Protein AF-A0AAD9TNG3-F1 (afdb_monomer)

Secondary structure (DSSP, 8-state):
--S--TT--PPP-SHHHHHHHHHHHHHSHHHHHTSTT--HHHHHHHHHHHHHHHHHHHHHHHHHHHHHHHHHHTT-S-HHHHHHHHHHHHHHHHHHHHHHHHHHTTSSPPSSTTS-----HHHHHHHHHHHHH-

Sequence (134 aa):
MTDWKFTGGLPPLSDDEWFQEFEKYKQSPDYKRVNKGMSIEDFKFIYWMEYAHHMWGRGLGIIFALPFSYFLRKGYITVRLGLRLSSLFALGAGQGFIGWLMVKSGLEDPPSEYTQTRVSPYRLVAHLTSAFVI

InterPro domains:
  IPR003780 COX15/CtaA family [PF02628] (1-134)
  IPR023754 Heme A synthase, type 2 [PTHR23289] (1-134)

Structure (mmCIF, N/CA/C/O backbone):
data_AF-A0AAD9TNG3-F1
#
_entry.id   AF-A0AAD9TNG3-F1
#
loop_
_atom_site.group_PDB
_atom_site.id
_atom_site.type_symbol
_atom_site.label_atom_id
_atom_site.label_alt_id
_atom_site.label_comp_id
_atom_site.label_asym_id
_atom_site.label_entity_id
_atom_site.label_seq_id
_atom_site.pdbx_PDB_ins_code
_atom_site.Cartn_x
_atom_site.Cartn_y
_atom_site.Cartn_z
_atom_site.occupancy
_atom_site.B_iso_or_equiv
_atom_site.auth_seq_id
_atom_site.auth_comp_id
_atom_site.auth_asym_id
_atom_site.auth_atom_id
_atom_site.pdbx_PDB_model_num
ATOM 1 N N . MET A 1 1 ? 3.539 -6.059 -11.221 1.00 56.69 1 MET A N 1
ATOM 2 C CA . MET A 1 1 ? 3.311 -4.624 -11.516 1.00 56.69 1 MET A CA 1
ATOM 3 C C . MET A 1 1 ? 2.212 -4.452 -12.557 1.00 56.69 1 MET A C 1
ATOM 5 O O . MET A 1 1 ? 1.386 -3.563 -12.417 1.00 56.69 1 MET A O 1
ATOM 9 N N . THR A 1 2 ? 2.185 -5.309 -13.584 1.00 55.78 2 THR A N 1
ATOM 10 C CA . THR A 1 2 ? 1.281 -5.151 -14.737 1.00 55.78 2 THR A CA 1
ATOM 11 C C . THR A 1 2 ? -0.101 -5.781 -14.536 1.00 55.78 2 THR A C 1
ATOM 13 O O . THR A 1 2 ? -1.087 -5.234 -15.018 1.00 55.78 2 THR A O 1
ATOM 16 N N . ASP A 1 3 ? -0.199 -6.841 -13.728 1.00 61.78 3 ASP A N 1
ATOM 17 C CA . ASP A 1 3 ? -1.469 -7.493 -13.392 1.00 61.78 3 ASP A CA 1
ATOM 18 C C . ASP A 1 3 ? -1.852 -7.244 -11.925 1.00 61.78 3 ASP A C 1
ATOM 20 O O . ASP A 1 3 ? -1.376 -7.913 -11.001 1.00 61.78 3 ASP A O 1
ATOM 24 N N . TRP A 1 4 ? -2.726 -6.263 -11.683 1.00 62.44 4 TRP A N 1
ATOM 25 C CA . TRP A 1 4 ? -3.252 -6.006 -10.342 1.00 62.44 4 TRP A CA 1
ATOM 26 C C . TRP A 1 4 ? -4.321 -7.040 -9.961 1.00 62.44 4 TRP A C 1
ATOM 28 O O . TRP A 1 4 ? -5.310 -7.226 -10.669 1.00 62.44 4 TRP A O 1
ATOM 38 N N . LYS A 1 5 ? -4.160 -7.669 -8.791 1.00 64.69 5 LYS A N 1
ATOM 39 C CA . LYS A 1 5 ? -5.183 -8.513 -8.156 1.00 64.69 5 LYS A CA 1
ATOM 40 C C . LYS A 1 5 ? -5.578 -7.930 -6.805 1.00 64.69 5 LYS A C 1
ATOM 42 O O . LYS A 1 5 ? -4.716 -7.614 -5.980 1.00 64.69 5 LYS A O 1
ATOM 47 N N . PHE A 1 6 ? -6.883 -7.860 -6.542 1.00 55.78 6 PHE A N 1
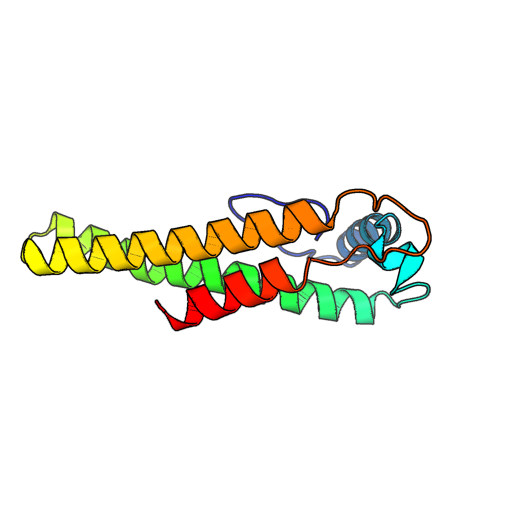ATOM 48 C CA . PHE A 1 6 ? -7.429 -7.350 -5.279 1.00 55.78 6 PHE A CA 1
ATOM 49 C C . PHE A 1 6 ? -6.865 -8.100 -4.059 1.00 55.78 6 PHE A C 1
ATOM 51 O O . PHE A 1 6 ? -6.347 -7.487 -3.125 1.00 55.78 6 PHE A O 1
ATOM 58 N N . THR A 1 7 ? -6.839 -9.433 -4.122 1.00 60.53 7 THR A N 1
ATOM 59 C CA . THR A 1 7 ? -6.308 -10.316 -3.068 1.00 60.53 7 THR A CA 1
ATOM 60 C C . THR A 1 7 ? -4.785 -10.289 -2.935 1.00 60.53 7 THR A C 1
ATOM 62 O O . THR A 1 7 ? -4.246 -10.882 -2.008 1.00 60.53 7 THR A O 1
ATOM 65 N N . GLY A 1 8 ? -4.078 -9.615 -3.845 1.00 65.31 8 GLY A N 1
ATOM 66 C CA . GLY A 1 8 ? -2.652 -9.842 -4.052 1.00 65.31 8 GLY A CA 1
ATOM 67 C C . GLY A 1 8 ? -2.391 -11.146 -4.814 1.00 65.31 8 GLY A C 1
ATOM 68 O O . GLY A 1 8 ? -3.299 -11.943 -5.070 1.00 65.31 8 GLY A O 1
ATOM 69 N N . GLY A 1 9 ? -1.140 -11.326 -5.217 1.00 79.38 9 GLY A N 1
ATOM 70 C CA . GLY A 1 9 ? -0.624 -12.541 -5.838 1.00 79.38 9 GLY A CA 1
ATOM 71 C C . GLY A 1 9 ? 0.775 -12.814 -5.306 1.00 79.38 9 GLY A C 1
ATOM 72 O O . GLY A 1 9 ? 1.399 -11.911 -4.754 1.00 79.38 9 GLY A O 1
ATOM 73 N N . LEU A 1 10 ? 1.248 -14.049 -5.444 1.00 83.50 10 LEU A N 1
ATOM 74 C CA . LEU A 1 10 ? 2.638 -14.369 -5.131 1.00 83.50 10 LEU A CA 1
ATOM 75 C C . LEU A 1 10 ? 3.566 -13.609 -6.096 1.00 83.50 10 LEU A C 1
ATOM 77 O O . LEU A 1 10 ? 3.203 -13.450 -7.268 1.00 83.50 10 LEU A O 1
ATOM 81 N N . PRO A 1 11 ? 4.726 -13.119 -5.624 1.00 87.62 11 PRO A N 1
ATOM 82 C CA . PRO A 1 11 ? 5.735 -12.570 -6.517 1.00 87.62 11 PRO A CA 1
ATOM 83 C C . PRO A 1 11 ? 6.301 -13.699 -7.397 1.00 87.62 11 PRO A C 1
ATOM 85 O O . PRO A 1 11 ? 6.186 -14.864 -7.009 1.00 87.62 11 PRO A O 1
ATOM 88 N N . PRO A 1 12 ? 6.925 -13.389 -8.548 1.00 89.50 12 PRO A N 1
ATOM 89 C CA . PRO A 1 12 ? 7.629 -14.387 -9.345 1.00 89.50 12 PRO A CA 1
ATOM 90 C C . PRO A 1 12 ? 8.648 -15.150 -8.486 1.00 89.50 12 PRO A C 1
ATOM 92 O O . PRO A 1 12 ? 9.453 -14.543 -7.771 1.00 89.50 12 PRO A O 1
ATOM 95 N N . LEU A 1 13 ? 8.593 -16.480 -8.531 1.00 89.44 13 LEU A N 1
ATOM 96 C CA . LEU A 1 13 ? 9.426 -17.377 -7.725 1.00 89.44 13 LEU A CA 1
ATOM 97 C C . LEU A 1 13 ? 10.524 -18.051 -8.554 1.00 89.44 13 LEU A C 1
ATOM 99 O O . LEU A 1 13 ? 11.510 -18.511 -7.984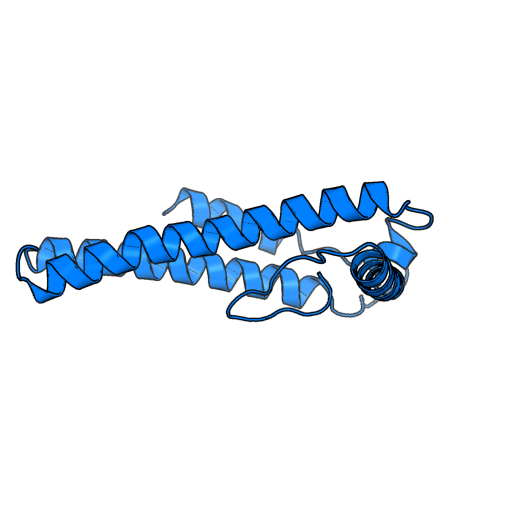 1.00 89.44 13 LEU A O 1
ATOM 103 N N . SER A 1 14 ? 10.368 -18.093 -9.879 1.00 93.81 14 SER A N 1
ATOM 104 C CA . SER A 1 14 ? 11.361 -18.630 -10.815 1.00 93.81 14 SER A CA 1
ATOM 105 C C . SER A 1 14 ? 11.923 -17.553 -11.741 1.00 93.81 14 SER A C 1
ATOM 107 O O . SER A 1 14 ? 11.302 -16.510 -11.957 1.00 93.81 14 SER A O 1
ATOM 109 N N . ASP A 1 15 ? 13.100 -17.810 -12.313 1.00 93.56 15 ASP A N 1
ATOM 110 C CA . ASP A 1 15 ? 13.716 -16.888 -13.271 1.00 93.56 15 ASP A CA 1
ATOM 111 C C . ASP A 1 15 ? 12.850 -16.704 -14.523 1.00 93.56 15 ASP A C 1
ATOM 113 O O . ASP A 1 15 ? 12.685 -15.575 -14.981 1.00 93.56 15 ASP A O 1
ATOM 117 N N . ASP A 1 16 ? 12.207 -17.766 -15.014 1.00 93.56 16 ASP A N 1
ATOM 118 C CA . ASP A 1 16 ? 11.291 -17.691 -16.159 1.00 93.56 16 ASP A CA 1
ATOM 119 C C . ASP A 1 16 ? 10.089 -16.774 -15.881 1.00 93.56 16 ASP A C 1
ATOM 121 O O . ASP A 1 16 ? 9.717 -15.956 -16.726 1.00 93.56 16 ASP A O 1
ATOM 125 N N . GLU A 1 17 ? 9.498 -16.850 -14.684 1.00 91.44 17 GLU A N 1
ATOM 126 C CA . GLU A 1 17 ? 8.412 -15.948 -14.278 1.00 91.44 17 GLU A CA 1
ATOM 127 C C . GLU A 1 17 ? 8.894 -14.493 -14.160 1.00 91.44 17 GLU A C 1
ATOM 129 O O . GLU A 1 17 ? 8.171 -13.568 -14.542 1.00 91.44 17 GLU A O 1
ATOM 134 N N . TRP A 1 18 ? 10.122 -14.273 -13.672 1.00 93.38 18 TRP A N 1
ATOM 135 C CA . TRP A 1 18 ? 10.731 -12.941 -13.633 1.00 93.38 18 TRP A CA 1
ATOM 136 C C . TRP A 1 18 ? 10.948 -12.373 -15.033 1.00 93.38 18 TRP A C 1
ATOM 138 O O . TRP A 1 18 ? 10.646 -11.199 -15.256 1.00 93.38 18 TRP A O 1
ATOM 148 N N . PHE A 1 19 ? 11.423 -13.186 -15.979 1.00 93.56 19 PHE A N 1
ATOM 149 C CA . PHE A 1 19 ? 11.558 -12.775 -17.375 1.00 93.56 19 PHE A CA 1
ATOM 150 C C . PHE A 1 19 ? 10.203 -12.417 -17.983 1.00 93.56 19 PHE A C 1
ATOM 152 O O . PHE A 1 19 ? 10.087 -11.370 -18.614 1.00 93.56 19 PHE A O 1
ATOM 159 N N . GLN A 1 20 ? 9.161 -13.217 -17.748 1.00 91.50 20 GLN A N 1
ATOM 160 C CA . GLN A 1 20 ? 7.816 -12.919 -18.247 1.00 91.50 20 GLN A CA 1
ATOM 161 C C . GLN A 1 20 ? 7.262 -11.602 -17.692 1.00 91.50 20 GLN A C 1
ATOM 163 O O . GLN A 1 20 ? 6.755 -10.778 -18.455 1.00 91.50 20 GLN A O 1
ATOM 168 N N . GLU A 1 21 ? 7.365 -11.369 -16.381 1.00 90.94 21 GLU A N 1
ATOM 169 C CA . GLU A 1 21 ? 6.886 -10.121 -15.775 1.00 90.94 21 GLU A CA 1
ATOM 170 C C . GLU A 1 21 ? 7.723 -8.915 -16.239 1.00 90.94 21 GLU A C 1
ATOM 172 O O . GLU A 1 21 ? 7.174 -7.834 -16.462 1.00 90.94 21 GLU A O 1
ATOM 177 N N . PHE A 1 22 ? 9.029 -9.099 -16.459 1.00 92.75 22 PHE A N 1
ATOM 178 C CA . PHE A 1 22 ? 9.889 -8.057 -17.014 1.00 92.75 22 PHE A CA 1
ATOM 179 C C . PHE A 1 22 ? 9.547 -7.738 -18.476 1.00 92.75 22 PHE A C 1
ATOM 181 O O . PHE A 1 22 ? 9.480 -6.567 -18.842 1.00 92.75 22 PHE A O 1
ATOM 188 N N . GLU A 1 23 ? 9.245 -8.738 -19.309 1.00 92.19 23 GLU A N 1
ATOM 189 C CA . GLU A 1 23 ? 8.774 -8.515 -20.682 1.00 92.19 23 GLU A CA 1
ATOM 190 C C . GLU A 1 23 ? 7.443 -7.756 -20.716 1.00 92.19 23 GLU A C 1
ATOM 192 O O . GLU A 1 23 ? 7.278 -6.833 -21.517 1.00 92.19 23 GLU A O 1
ATOM 197 N N . LYS A 1 24 ? 6.515 -8.054 -19.797 1.00 89.56 24 LYS A N 1
ATOM 198 C CA . LYS A 1 24 ? 5.305 -7.233 -19.630 1.00 89.56 24 LYS A CA 1
ATOM 199 C C . LYS A 1 24 ? 5.659 -5.803 -19.227 1.00 89.56 24 LYS A C 1
ATOM 201 O O . LYS A 1 24 ? 5.121 -4.850 -19.790 1.00 89.56 24 LYS A O 1
ATOM 206 N N . TYR A 1 25 ? 6.591 -5.628 -18.290 1.00 88.62 25 TYR A N 1
ATOM 207 C CA . TYR A 1 25 ? 7.042 -4.304 -17.867 1.00 88.62 25 TYR A CA 1
ATOM 208 C C . TYR A 1 25 ? 7.663 -3.500 -19.018 1.00 88.62 25 TYR A C 1
ATOM 210 O O . TYR A 1 25 ? 7.371 -2.311 -19.149 1.00 88.62 25 TYR A O 1
ATOM 218 N N . LYS A 1 26 ? 8.423 -4.134 -19.920 1.00 90.00 26 LYS A N 1
ATOM 219 C CA . LYS A 1 26 ? 8.985 -3.482 -21.117 1.00 90.00 26 LYS A CA 1
ATOM 220 C C . LYS A 1 26 ? 7.930 -2.888 -22.048 1.00 90.00 26 LYS A C 1
ATOM 222 O O . LYS A 1 26 ? 8.204 -1.932 -22.776 1.00 90.00 26 LYS A O 1
ATOM 227 N N . GLN A 1 27 ? 6.717 -3.436 -22.032 1.00 88.12 27 GLN A N 1
ATOM 228 C CA . GLN A 1 27 ? 5.600 -2.922 -22.822 1.00 88.12 27 GLN A CA 1
ATOM 229 C C . GLN A 1 27 ? 4.967 -1.671 -22.200 1.00 88.12 27 GLN A C 1
ATOM 231 O O . GLN A 1 27 ? 4.304 -0.918 -22.923 1.00 88.12 27 GLN A O 1
ATOM 236 N N . SER A 1 28 ? 5.205 -1.414 -20.909 1.00 83.38 28 SER A N 1
ATOM 237 C CA . SER A 1 28 ? 4.668 -0.251 -20.207 1.00 83.38 28 SER A CA 1
ATOM 238 C C . SER A 1 28 ? 5.234 1.073 -20.748 1.00 83.38 28 SER A C 1
ATOM 240 O O . SER A 1 28 ? 6.383 1.133 -21.211 1.00 83.38 28 SER A O 1
ATOM 242 N N . PRO A 1 29 ? 4.456 2.165 -20.674 1.00 80.88 29 PRO A N 1
ATOM 243 C CA . PRO A 1 29 ? 4.952 3.504 -20.978 1.00 80.88 29 PRO A CA 1
ATOM 244 C C . PRO A 1 29 ? 6.167 3.912 -20.129 1.00 80.88 29 PRO A C 1
ATOM 246 O O . PRO A 1 29 ? 7.076 4.568 -20.641 1.00 80.88 29 PRO A O 1
ATOM 249 N N . ASP A 1 30 ? 6.216 3.483 -18.865 1.00 80.50 30 ASP A N 1
ATOM 250 C CA . ASP A 1 30 ? 7.295 3.799 -17.920 1.00 80.50 30 ASP A CA 1
ATOM 251 C C . ASP A 1 30 ? 8.640 3.247 -18.388 1.00 80.50 30 ASP A C 1
ATOM 253 O O . ASP A 1 30 ? 9.633 3.979 -18.429 1.00 80.50 30 ASP A O 1
ATOM 257 N N . TYR A 1 31 ? 8.674 1.986 -18.831 1.00 87.19 31 TYR A N 1
ATOM 258 C CA . TYR A 1 31 ? 9.887 1.412 -19.409 1.00 87.19 31 TYR A CA 1
ATOM 259 C C . TYR A 1 31 ? 10.293 2.132 -20.694 1.00 87.19 31 TYR A C 1
ATOM 261 O O . TYR A 1 31 ? 11.453 2.489 -20.877 1.00 87.19 31 TYR A O 1
ATOM 269 N N . LYS A 1 32 ? 9.335 2.388 -21.591 1.00 86.00 32 LYS A N 1
ATOM 270 C CA . LYS A 1 32 ? 9.616 2.994 -22.900 1.00 86.00 32 LYS A CA 1
ATOM 271 C C . LYS A 1 32 ? 10.179 4.414 -22.797 1.00 86.00 32 LYS A C 1
ATOM 273 O O . LYS A 1 32 ? 10.954 4.808 -23.669 1.00 86.00 32 LYS A O 1
ATOM 278 N N . ARG A 1 33 ? 9.783 5.176 -21.772 1.00 81.69 33 ARG A N 1
ATOM 279 C CA . ARG A 1 33 ? 10.066 6.618 -21.665 1.00 81.69 33 ARG A CA 1
ATOM 280 C C . ARG A 1 33 ? 11.058 6.988 -20.570 1.00 81.69 33 ARG A C 1
ATOM 282 O O . ARG A 1 33 ? 11.832 7.917 -20.772 1.00 81.69 33 ARG A O 1
ATOM 289 N N . VAL A 1 34 ? 11.019 6.307 -19.426 1.00 82.50 34 VAL A N 1
ATOM 290 C CA . VAL A 1 34 ? 11.815 6.669 -18.241 1.00 82.50 34 VAL A CA 1
ATOM 291 C C . VAL A 1 34 ? 12.913 5.640 -17.990 1.00 82.50 34 VAL A C 1
ATOM 293 O O . VAL A 1 34 ? 14.067 6.009 -17.811 1.00 82.50 34 VAL A O 1
ATOM 296 N 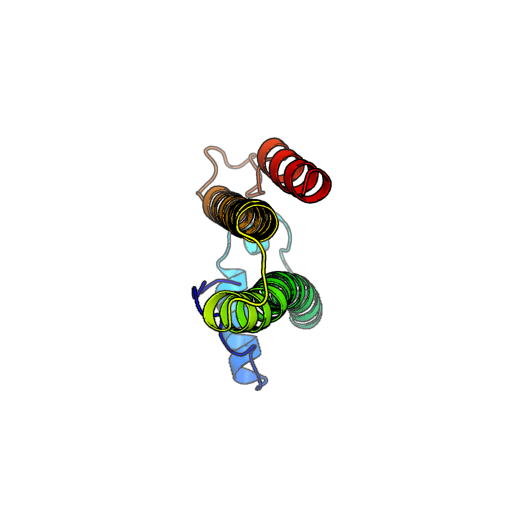N . ASN A 1 35 ? 12.571 4.354 -18.053 1.00 88.25 35 ASN A N 1
ATOM 297 C CA . ASN A 1 35 ? 13.450 3.256 -17.642 1.00 88.25 35 ASN A CA 1
ATOM 298 C C . ASN A 1 35 ? 14.012 2.461 -18.833 1.00 88.25 35 ASN A C 1
ATOM 300 O O . ASN A 1 35 ? 14.262 1.258 -18.742 1.00 88.25 35 ASN A O 1
ATOM 304 N N . LYS A 1 36 ? 14.202 3.120 -19.980 1.00 89.81 36 LYS A N 1
ATOM 305 C CA . LYS A 1 36 ? 14.645 2.454 -21.208 1.00 89.81 36 LYS A CA 1
ATOM 306 C C . LYS A 1 36 ? 16.061 1.908 -21.029 1.00 89.81 36 LYS A C 1
ATOM 308 O O . LYS A 1 36 ? 16.973 2.651 -20.687 1.00 89.81 36 LYS A O 1
ATOM 313 N N . GLY A 1 37 ? 16.246 0.618 -21.309 1.00 93.00 37 GLY A N 1
ATOM 314 C CA . GLY A 1 37 ? 17.536 -0.057 -21.128 1.00 93.00 37 GLY A CA 1
ATOM 315 C C . GLY A 1 37 ? 17.816 -0.514 -19.692 1.00 93.00 37 GLY A C 1
ATOM 316 O O . GLY A 1 37 ? 18.913 -0.993 -19.430 1.00 93.00 37 GLY A O 1
ATOM 317 N N . MET A 1 38 ? 16.839 -0.402 -18.784 1.00 93.50 38 MET A N 1
ATOM 318 C CA . MET A 1 38 ? 16.911 -0.955 -17.428 1.00 93.50 38 MET A CA 1
ATOM 319 C C . MET A 1 38 ? 17.196 -2.465 -17.456 1.00 93.50 38 MET A C 1
ATOM 321 O O . MET A 1 38 ? 16.671 -3.171 -18.324 1.00 93.50 38 MET A O 1
ATOM 325 N N . SER A 1 39 ? 18.014 -2.939 -16.511 1.00 95.94 39 SER A N 1
ATOM 326 C CA . SER A 1 39 ? 18.318 -4.361 -16.314 1.00 95.94 39 SER A CA 1
ATOM 327 C C . SER A 1 39 ? 17.181 -5.099 -15.592 1.00 95.94 39 SER A C 1
ATOM 329 O O . SER A 1 39 ? 16.287 -4.481 -15.009 1.00 95.94 39 SER A O 1
ATOM 331 N N . ILE A 1 40 ? 17.197 -6.435 -15.610 1.00 94.69 40 ILE A N 1
ATOM 332 C CA . ILE A 1 40 ? 16.200 -7.218 -14.864 1.00 94.69 40 ILE A CA 1
ATOM 333 C C . ILE A 1 40 ? 16.415 -7.100 -13.346 1.00 94.69 40 ILE A C 1
ATOM 335 O O . ILE A 1 40 ? 15.455 -7.150 -12.579 1.00 94.69 40 ILE A O 1
ATOM 339 N N . GLU A 1 41 ? 17.652 -6.887 -12.899 1.00 95.12 41 GLU A N 1
ATOM 340 C CA . GLU A 1 41 ? 18.014 -6.671 -11.497 1.00 95.12 41 GLU A CA 1
ATOM 341 C C . GLU A 1 41 ? 17.430 -5.359 -10.958 1.00 95.12 41 GLU A C 1
ATOM 343 O O . GLU A 1 41 ? 16.809 -5.349 -9.892 1.00 95.12 41 GLU A O 1
ATOM 348 N N . ASP A 1 42 ? 17.551 -4.271 -11.722 1.00 93.94 42 ASP A N 1
ATOM 349 C CA . ASP A 1 42 ? 16.955 -2.974 -11.377 1.00 93.94 42 ASP A CA 1
ATOM 350 C C . ASP A 1 42 ? 15.423 -3.066 -11.330 1.00 93.94 42 ASP A C 1
ATOM 352 O O . ASP A 1 42 ? 14.774 -2.535 -10.423 1.00 93.94 42 ASP A O 1
ATOM 356 N N . PHE A 1 43 ? 14.836 -3.801 -12.280 1.00 92.44 43 PHE A N 1
ATOM 357 C CA . PHE A 1 43 ? 13.403 -4.073 -12.288 1.00 92.44 43 PHE A CA 1
ATOM 358 C C . PHE A 1 43 ? 12.962 -4.844 -11.037 1.00 92.44 43 PHE A C 1
ATOM 360 O O . PHE A 1 43 ? 11.978 -4.457 -10.401 1.00 92.44 43 PHE A O 1
ATOM 367 N N . LYS A 1 44 ? 13.699 -5.894 -10.640 1.00 93.19 44 LYS A N 1
ATOM 368 C CA . LYS A 1 44 ? 13.423 -6.666 -9.417 1.00 93.19 44 LYS A CA 1
ATOM 369 C C . LYS A 1 44 ? 13.397 -5.756 -8.187 1.00 93.19 44 LYS A C 1
ATOM 371 O O . LYS A 1 44 ? 12.494 -5.896 -7.365 1.00 93.19 44 LYS A O 1
ATOM 376 N N . PHE A 1 45 ? 14.328 -4.806 -8.067 1.00 92.81 45 PHE A N 1
ATOM 377 C CA . PHE A 1 45 ? 14.341 -3.857 -6.949 1.00 92.81 45 PHE A CA 1
ATOM 378 C C . PHE A 1 45 ? 13.060 -3.010 -6.889 1.00 92.81 45 PHE A C 1
ATOM 380 O O . PHE A 1 45 ? 12.394 -2.973 -5.851 1.00 92.81 45 PHE A O 1
ATOM 387 N N . ILE A 1 46 ? 12.678 -2.373 -8.002 1.00 89.94 46 ILE A N 1
ATOM 388 C CA . ILE A 1 46 ? 11.472 -1.530 -8.055 1.00 89.94 46 ILE A CA 1
ATOM 389 C C . ILE A 1 46 ? 10.218 -2.369 -7.782 1.00 89.94 46 ILE A C 1
ATOM 391 O O . ILE A 1 46 ? 9.365 -1.966 -6.986 1.00 89.94 46 ILE A O 1
ATOM 395 N N . TYR A 1 47 ? 10.136 -3.556 -8.388 1.00 91.38 47 TYR A N 1
ATOM 396 C CA . TYR A 1 47 ? 9.044 -4.496 -8.160 1.00 91.38 47 TYR A CA 1
ATOM 397 C C . TYR A 1 47 ? 8.900 -4.825 -6.671 1.00 91.38 47 TYR A C 1
ATOM 399 O O . TYR A 1 47 ? 7.795 -4.762 -6.133 1.00 91.38 47 TYR A O 1
ATOM 407 N N . TRP A 1 48 ? 10.001 -5.165 -5.992 1.00 91.94 48 TRP A N 1
ATOM 408 C CA . TRP A 1 48 ? 9.974 -5.534 -4.577 1.00 91.94 48 TRP A CA 1
ATOM 409 C C . TRP A 1 48 ? 9.536 -4.386 -3.678 1.00 91.94 48 TRP A C 1
ATOM 411 O O . TRP A 1 48 ? 8.769 -4.623 -2.746 1.00 91.94 48 TRP A O 1
ATOM 421 N N . MET A 1 49 ? 9.966 -3.157 -3.964 1.00 91.38 49 MET A N 1
ATOM 422 C CA . MET A 1 49 ? 9.533 -1.982 -3.206 1.00 91.38 49 MET A CA 1
ATOM 423 C C . MET A 1 49 ? 8.022 -1.765 -3.313 1.00 91.38 49 MET A C 1
ATOM 425 O O . MET A 1 49 ? 7.350 -1.589 -2.294 1.00 91.38 49 MET A O 1
ATOM 429 N N . GLU A 1 50 ? 7.468 -1.837 -4.526 1.00 88.62 50 GLU A N 1
ATOM 430 C CA . GLU A 1 50 ? 6.022 -1.717 -4.730 1.00 88.62 50 GLU A CA 1
ATOM 431 C C . GLU A 1 50 ? 5.268 -2.883 -4.078 1.00 88.62 50 GLU A C 1
ATOM 433 O O . GLU A 1 50 ? 4.295 -2.677 -3.347 1.00 88.62 50 GLU A O 1
ATOM 438 N N . TYR A 1 51 ? 5.734 -4.113 -4.303 1.00 89.81 51 TYR A N 1
ATOM 439 C CA . TYR A 1 51 ? 5.126 -5.315 -3.747 1.00 89.81 51 TYR A CA 1
ATOM 440 C C . TYR A 1 51 ? 5.096 -5.272 -2.215 1.00 89.81 51 TYR A C 1
ATOM 442 O O . TYR A 1 51 ? 4.041 -5.485 -1.615 1.00 89.81 51 TYR A O 1
ATOM 450 N N . ALA A 1 52 ? 6.219 -4.945 -1.572 1.00 91.50 52 ALA A N 1
ATOM 451 C CA . ALA A 1 52 ? 6.318 -4.850 -0.121 1.00 91.50 52 ALA A CA 1
ATOM 452 C C . ALA A 1 52 ? 5.398 -3.758 0.437 1.00 91.50 52 ALA A C 1
ATOM 454 O O . ALA A 1 52 ? 4.663 -4.015 1.389 1.00 91.50 52 ALA A O 1
ATOM 455 N N . HIS A 1 53 ? 5.364 -2.576 -0.187 1.00 90.56 53 HIS A N 1
ATOM 456 C CA . HIS A 1 53 ? 4.460 -1.492 0.205 1.00 90.56 53 HIS A CA 1
ATOM 457 C C . HIS A 1 53 ? 2.984 -1.930 0.147 1.00 90.56 53 HIS A C 1
ATOM 459 O O . HIS A 1 53 ? 2.223 -1.761 1.104 1.00 90.56 53 HIS A O 1
ATOM 465 N N . HIS A 1 54 ? 2.596 -2.585 -0.947 1.00 88.69 54 HIS A N 1
ATOM 466 C CA . HIS A 1 54 ? 1.270 -3.162 -1.143 1.00 88.69 54 HIS A CA 1
ATOM 467 C C . HIS A 1 54 ? 0.928 -4.264 -0.128 1.00 88.69 54 HIS A C 1
ATOM 469 O O . HIS A 1 54 ? -0.222 -4.358 0.319 1.00 88.69 54 HIS A O 1
ATOM 475 N N . MET A 1 55 ? 1.886 -5.126 0.219 1.00 90.62 55 MET A N 1
ATOM 476 C CA . MET A 1 55 ? 1.685 -6.171 1.225 1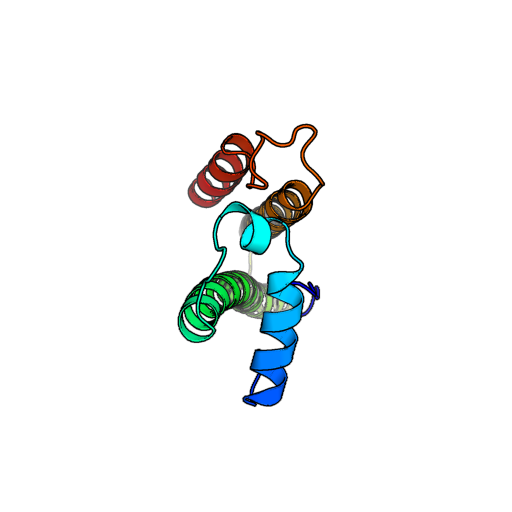.00 90.62 55 MET A CA 1
ATOM 477 C C . MET A 1 55 ? 1.599 -5.590 2.636 1.00 90.62 55 MET A C 1
ATOM 479 O O . MET A 1 55 ? 0.784 -6.062 3.424 1.00 90.62 55 MET A O 1
ATOM 483 N N . TRP A 1 56 ? 2.348 -4.530 2.943 1.00 92.44 56 TRP A N 1
ATOM 484 C CA . TRP A 1 56 ? 2.258 -3.811 4.216 1.00 92.44 56 TRP A CA 1
ATOM 485 C C . TRP A 1 56 ? 0.883 -3.206 4.453 1.00 92.44 56 TRP A C 1
ATOM 487 O O . TRP A 1 56 ? 0.307 -3.436 5.516 1.00 92.44 56 TRP A O 1
ATOM 497 N N . GLY A 1 57 ? 0.296 -2.536 3.458 1.00 91.62 57 GLY A N 1
ATOM 498 C CA . GLY A 1 57 ? -1.073 -2.025 3.582 1.00 91.62 57 GLY A CA 1
ATOM 499 C C . GLY A 1 57 ? -2.092 -3.130 3.898 1.00 91.62 57 GLY A C 1
ATOM 500 O O . GLY A 1 57 ? -2.916 -2.989 4.803 1.00 91.62 57 GLY A O 1
ATOM 501 N N . ARG A 1 58 ? -1.996 -4.278 3.210 1.00 89.94 58 ARG A N 1
ATOM 502 C CA . ARG A 1 58 ? -2.871 -5.440 3.461 1.00 89.94 58 ARG A CA 1
ATOM 503 C C . ARG A 1 58 ? -2.636 -6.054 4.840 1.00 89.94 58 ARG A C 1
ATOM 505 O O . ARG A 1 58 ? -3.598 -6.336 5.550 1.00 89.94 58 ARG A O 1
ATOM 512 N N . GLY A 1 59 ? -1.373 -6.241 5.219 1.00 93.56 59 GLY A N 1
ATOM 513 C CA . GLY A 1 59 ? -0.976 -6.798 6.509 1.00 93.56 59 GLY A CA 1
ATOM 514 C C . GLY A 1 59 ? -1.514 -5.972 7.673 1.00 93.56 59 GLY A C 1
ATOM 515 O O . GLY A 1 59 ? -2.141 -6.530 8.570 1.00 93.56 59 GLY A O 1
ATOM 516 N N . LEU A 1 60 ? -1.372 -4.644 7.612 1.00 94.00 60 LEU A N 1
ATOM 517 C CA . LEU A 1 60 ? -1.942 -3.728 8.604 1.00 94.00 60 LEU A CA 1
ATOM 518 C C . LEU A 1 60 ? -3.469 -3.845 8.675 1.00 94.00 60 LEU A C 1
ATOM 520 O O . LEU A 1 60 ? -4.025 -3.946 9.768 1.00 94.00 60 LEU A O 1
ATOM 524 N N . GLY A 1 61 ? -4.142 -3.912 7.522 1.00 93.44 61 GLY A N 1
ATOM 525 C CA . GLY A 1 61 ? -5.588 -4.120 7.460 1.00 93.44 61 GLY A CA 1
ATOM 526 C C . GLY A 1 61 ? -6.033 -5.418 8.141 1.00 93.44 61 GLY A C 1
ATOM 527 O O . GLY A 1 61 ? -6.977 -5.399 8.925 1.00 93.44 61 GLY A O 1
ATOM 528 N N . ILE A 1 62 ? -5.336 -6.532 7.902 1.00 94.69 62 ILE A N 1
ATOM 529 C CA . ILE A 1 62 ? -5.642 -7.842 8.505 1.00 94.69 62 ILE A CA 1
ATOM 530 C C . ILE A 1 62 ? -5.366 -7.839 10.014 1.00 94.69 62 ILE A C 1
ATOM 532 O O . ILE A 1 62 ? -6.222 -8.262 10.796 1.00 94.69 62 ILE A O 1
ATOM 536 N N . ILE A 1 63 ? -4.193 -7.343 10.423 1.00 95.94 63 ILE A N 1
ATOM 537 C CA . ILE A 1 63 ? -3.772 -7.264 11.831 1.00 95.94 63 ILE A CA 1
ATOM 538 C C . ILE A 1 63 ? -4.719 -6.369 12.635 1.00 95.94 63 ILE A C 1
ATOM 540 O O . ILE A 1 63 ? -4.950 -6.639 13.809 1.00 95.94 63 ILE A O 1
ATOM 544 N N . PHE A 1 64 ? -5.312 -5.347 12.016 1.00 95.44 64 PHE A N 1
ATOM 545 C CA . PHE A 1 64 ? -6.351 -4.540 12.647 1.00 95.44 64 PHE A CA 1
ATOM 546 C C . PHE A 1 64 ? -7.714 -5.249 12.650 1.00 95.44 64 PHE A C 1
ATOM 548 O O . PHE A 1 64 ? -8.364 -5.362 13.692 1.00 95.44 64 PHE A O 1
ATOM 555 N N . ALA A 1 65 ? -8.168 -5.731 11.488 1.00 95.69 65 ALA A N 1
ATOM 556 C CA . ALA A 1 65 ? -9.531 -6.220 11.298 1.00 95.69 65 ALA A CA 1
ATOM 557 C C . ALA A 1 65 ? -9.829 -7.499 12.090 1.00 95.69 65 ALA A C 1
ATOM 559 O O . ALA A 1 65 ? -10.935 -7.631 12.622 1.00 95.69 65 ALA A O 1
ATOM 560 N N . LEU A 1 66 ? -8.875 -8.434 12.190 1.00 96.62 66 LEU A N 1
ATOM 561 C CA . LEU A 1 66 ? -9.096 -9.716 12.867 1.00 96.62 66 LEU A CA 1
ATOM 562 C C . LEU A 1 66 ? -9.325 -9.549 14.382 1.00 96.62 66 LEU A C 1
ATOM 564 O O . LEU A 1 66 ? -10.380 -9.985 14.859 1.00 96.62 66 LEU A O 1
ATOM 568 N N . PRO A 1 67 ? -8.435 -8.891 15.156 1.00 95.56 67 PRO A N 1
ATOM 569 C CA . PRO A 1 67 ? -8.679 -8.649 16.576 1.00 95.56 67 PRO A CA 1
ATOM 570 C C . PRO A 1 67 ? -9.892 -7.750 16.805 1.00 95.56 67 PRO A C 1
ATOM 572 O O . PRO A 1 67 ? -10.696 -8.035 17.692 1.00 95.56 67 PRO A O 1
ATOM 575 N N . PHE A 1 68 ? -10.071 -6.703 15.988 1.00 95.81 68 PHE A N 1
ATOM 576 C CA . PHE A 1 68 ? -11.225 -5.812 16.103 1.00 95.81 68 PHE A CA 1
ATOM 577 C C . PHE A 1 68 ? -12.545 -6.580 15.972 1.00 95.81 68 PHE A C 1
ATOM 579 O O . PHE A 1 68 ? -13.399 -6.491 16.855 1.00 95.81 68 PHE A O 1
ATOM 586 N N . SER A 1 69 ? -12.681 -7.409 14.933 1.00 95.50 69 SER A N 1
ATOM 587 C CA . SER A 1 69 ? -13.870 -8.243 14.715 1.00 95.50 69 SER A CA 1
ATOM 588 C C . SER A 1 69 ? -14.085 -9.242 15.854 1.00 95.50 69 SER A C 1
ATOM 590 O O . SER A 1 69 ? -15.218 -9.456 16.293 1.00 95.50 69 SER A O 1
ATOM 592 N N . TYR A 1 70 ? -13.004 -9.837 16.371 1.00 96.94 70 TYR A N 1
ATOM 593 C CA . TYR A 1 70 ? -13.065 -10.756 17.505 1.00 96.94 70 TYR A CA 1
ATOM 594 C C . TYR A 1 70 ? -13.596 -10.072 18.773 1.00 96.94 70 TYR A C 1
ATOM 596 O O . TYR A 1 70 ? -14.561 -10.552 19.375 1.00 96.94 70 TYR A O 1
ATOM 604 N N . PHE A 1 71 ? -13.009 -8.939 19.161 1.00 96.06 71 PHE A N 1
ATOM 605 C CA . PHE A 1 71 ? -13.382 -8.205 20.370 1.00 96.06 71 PHE A CA 1
ATOM 606 C C . PHE A 1 71 ? -14.764 -7.558 20.269 1.00 96.06 71 PHE A C 1
ATOM 608 O O . PHE A 1 71 ? -15.499 -7.539 21.259 1.00 96.06 71 PHE A O 1
ATOM 615 N N . LEU A 1 72 ? -15.148 -7.095 19.076 1.00 93.81 72 LEU A N 1
ATOM 616 C CA . LEU A 1 72 ? -16.488 -6.581 18.809 1.00 93.81 72 LEU A CA 1
ATOM 617 C C . LEU A 1 72 ? -17.537 -7.684 18.993 1.00 93.81 72 LEU A C 1
ATOM 619 O O . LEU A 1 72 ? -18.503 -7.492 19.727 1.00 93.81 72 LEU A O 1
ATOM 623 N N . ARG A 1 73 ? -17.311 -8.873 18.414 1.00 94.12 73 ARG A N 1
ATOM 624 C CA . ARG A 1 73 ? -18.215 -10.027 18.565 1.00 94.12 73 ARG A CA 1
ATOM 625 C C . ARG A 1 73 ? -18.298 -10.528 20.007 1.00 94.12 73 ARG A C 1
ATOM 627 O O . ARG A 1 73 ? -19.343 -11.014 20.424 1.00 94.12 73 ARG A O 1
ATOM 634 N N . LYS A 1 74 ? -17.206 -10.433 20.770 1.00 95.75 74 LYS A N 1
ATOM 635 C CA . LYS A 1 74 ? -17.175 -10.797 22.195 1.00 95.75 74 LYS A CA 1
ATOM 636 C C . LYS A 1 74 ? -17.812 -9.752 23.114 1.00 95.75 74 LYS A C 1
ATOM 638 O O . LYS A 1 74 ? -17.976 -10.035 24.296 1.00 95.75 74 LYS A O 1
ATOM 643 N N . GLY A 1 75 ? -18.166 -8.572 22.601 1.00 93.06 75 GLY A N 1
ATOM 644 C CA . GLY A 1 75 ? -18.713 -7.483 23.412 1.00 93.06 75 GLY A CA 1
ATOM 645 C C . GLY A 1 75 ? -17.692 -6.868 24.374 1.00 93.06 75 GLY A C 1
ATOM 646 O O . GLY A 1 75 ? -18.077 -6.224 25.342 1.00 93.06 75 GLY A O 1
ATOM 647 N N . TYR A 1 76 ? -16.390 -7.053 24.127 1.00 95.12 76 TYR A N 1
ATOM 648 C CA . TYR A 1 76 ? -15.321 -6.494 24.972 1.00 95.12 76 TYR A CA 1
ATOM 649 C C . TYR A 1 76 ? -15.058 -5.009 24.687 1.00 95.12 76 TYR A C 1
ATOM 651 O O . TYR A 1 76 ? -14.261 -4.370 25.370 1.00 95.12 76 TYR A O 1
ATOM 659 N N . ILE A 1 77 ? -15.723 -4.451 23.673 1.00 94.62 77 ILE A N 1
ATOM 660 C CA . ILE A 1 77 ? -15.564 -3.070 23.225 1.00 94.62 77 ILE A CA 1
ATOM 661 C C . ILE A 1 77 ? -16.846 -2.295 23.543 1.00 94.62 77 ILE A C 1
ATOM 663 O O . ILE A 1 77 ? -17.943 -2.709 23.176 1.00 94.62 77 ILE A O 1
ATOM 667 N N . THR A 1 78 ? -16.709 -1.133 24.185 1.00 95.56 78 THR A N 1
ATOM 668 C CA . THR A 1 78 ? -17.836 -0.206 24.377 1.00 95.56 78 THR A CA 1
ATOM 669 C C . THR A 1 78 ? -18.303 0.363 23.036 1.00 95.56 78 THR A C 1
ATOM 671 O O . THR A 1 78 ? -17.493 0.576 22.138 1.00 95.56 78 THR A O 1
ATOM 674 N N . VAL A 1 79 ? -19.588 0.707 22.898 1.00 93.38 79 VAL A N 1
ATOM 675 C CA . VAL A 1 79 ? -20.133 1.268 21.640 1.00 93.38 79 VAL A CA 1
ATOM 676 C C . VAL A 1 79 ? -19.319 2.471 21.146 1.00 93.38 79 VAL A C 1
ATOM 678 O O . VAL A 1 79 ? -18.983 2.556 19.967 1.00 93.38 79 VAL A O 1
ATOM 681 N N . ARG A 1 80 ? -18.921 3.372 22.054 1.00 95.75 80 ARG A N 1
ATOM 682 C CA . ARG A 1 80 ? -18.095 4.542 21.718 1.00 95.75 80 ARG A CA 1
ATOM 683 C C . ARG A 1 80 ? -16.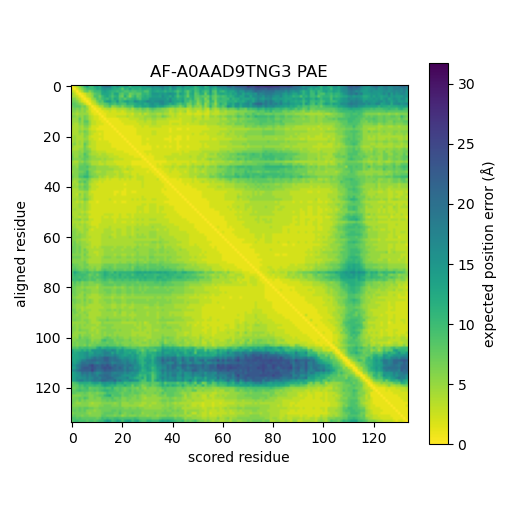723 4.14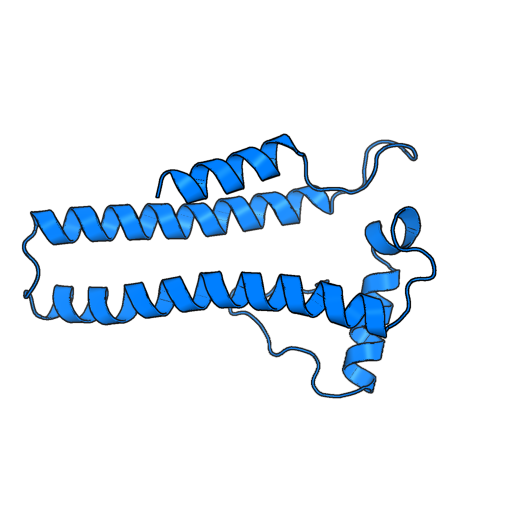8 21.162 1.00 95.75 80 ARG A C 1
ATOM 685 O O . ARG A 1 80 ? -16.270 4.763 20.199 1.00 95.75 80 ARG A O 1
ATOM 692 N N . LEU A 1 81 ? -16.054 3.165 21.766 1.00 95.19 81 LEU A N 1
ATOM 693 C CA . LEU A 1 81 ? -14.760 2.684 21.278 1.00 95.19 81 LEU A CA 1
ATOM 694 C C . LEU A 1 81 ? -14.919 1.945 19.942 1.00 95.19 81 LEU A C 1
ATOM 696 O O . LEU A 1 81 ? -14.127 2.175 19.035 1.00 95.19 81 LEU A O 1
ATOM 700 N N . GLY A 1 82 ? -15.977 1.146 19.789 1.00 95.25 82 GLY A N 1
ATOM 701 C CA . GLY A 1 82 ? -16.299 0.448 18.545 1.00 95.25 82 GLY A CA 1
ATOM 702 C C . GLY A 1 82 ? -16.497 1.412 17.380 1.00 95.25 82 GLY A C 1
ATOM 703 O O . GLY A 1 82 ? -15.876 1.233 16.341 1.00 95.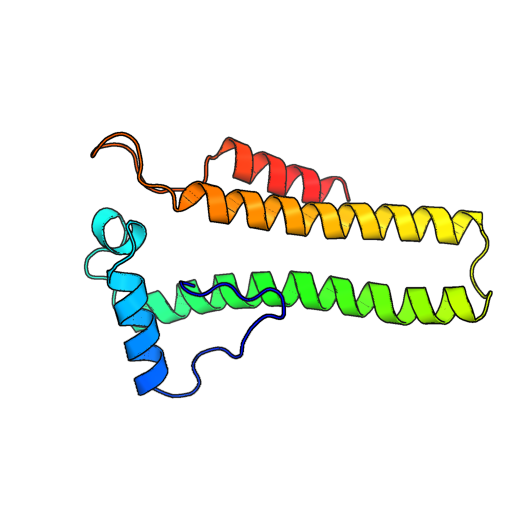25 82 GLY A O 1
ATOM 704 N N . LEU A 1 83 ? -17.270 2.487 17.574 1.00 95.56 83 LEU A N 1
ATOM 705 C CA . LEU A 1 83 ? -17.453 3.527 16.556 1.00 95.56 83 LEU A CA 1
ATOM 706 C C . LEU A 1 83 ? -16.130 4.202 16.169 1.00 95.56 83 LEU A C 1
ATOM 708 O O . LEU A 1 83 ? -15.868 4.377 14.986 1.00 95.56 83 LEU A O 1
ATOM 712 N N . ARG A 1 84 ? -15.272 4.541 17.142 1.00 95.25 84 ARG A N 1
ATOM 713 C CA . ARG A 1 84 ? -13.960 5.155 16.863 1.00 95.25 84 ARG A CA 1
ATOM 714 C C . ARG A 1 84 ? -13.048 4.228 16.061 1.00 95.25 84 ARG A C 1
ATOM 716 O O . ARG A 1 84 ? -12.458 4.667 15.080 1.00 95.25 84 ARG A O 1
ATOM 723 N N . LEU A 1 85 ? -12.955 2.960 16.459 1.00 95.62 85 LEU A N 1
ATOM 724 C CA . LEU A 1 85 ? -12.140 1.960 15.766 1.00 95.62 85 LEU A CA 1
ATOM 725 C C . LEU A 1 85 ? -12.677 1.671 14.359 1.00 95.62 85 LEU A C 1
ATOM 727 O O . LEU A 1 85 ? -11.888 1.590 13.422 1.00 95.62 85 LEU A O 1
ATOM 731 N N . SER A 1 86 ? -14.001 1.602 14.186 1.00 95.56 86 SER A N 1
ATOM 732 C CA . SER A 1 86 ? -14.628 1.490 12.865 1.00 95.56 86 SER A CA 1
ATOM 733 C C . SER A 1 86 ? -14.310 2.689 11.974 1.00 95.56 86 SER A C 1
ATOM 735 O O . SER A 1 86 ? -13.986 2.497 10.805 1.00 95.56 86 SER A O 1
ATOM 737 N N . SER A 1 87 ? -14.362 3.916 12.506 1.00 95.44 87 SER A N 1
ATOM 738 C CA . SER A 1 87 ? -13.994 5.115 11.746 1.00 95.44 87 SER A CA 1
ATOM 739 C C . SER A 1 87 ? -12.527 5.088 11.319 1.00 95.44 87 SER A C 1
ATOM 741 O O . SER A 1 87 ? -12.239 5.349 10.156 1.00 95.44 87 SER A O 1
ATOM 743 N N . LEU A 1 88 ? -11.606 4.718 12.216 1.00 94.50 88 LEU A N 1
ATOM 744 C CA . LEU A 1 88 ? -10.183 4.576 11.878 1.00 94.50 88 LEU A CA 1
ATOM 745 C C . LEU A 1 88 ? -9.958 3.504 10.806 1.00 94.50 88 LEU A C 1
ATOM 747 O O . LEU A 1 88 ? -9.222 3.732 9.849 1.00 94.50 88 LEU A O 1
ATOM 751 N N . PHE A 1 89 ? -10.640 2.362 10.916 1.00 94.75 89 PHE A N 1
ATOM 752 C CA . PHE A 1 89 ? -10.564 1.307 9.908 1.00 94.75 89 PHE A CA 1
ATOM 753 C C . PHE A 1 89 ? -11.087 1.768 8.545 1.00 94.75 89 PHE A C 1
ATOM 755 O O . PHE A 1 89 ? -10.460 1.502 7.522 1.00 94.75 89 PHE A O 1
ATOM 762 N N . ALA A 1 90 ? -12.207 2.495 8.525 1.00 95.00 90 ALA A N 1
ATOM 763 C CA . ALA A 1 90 ? -12.777 3.051 7.303 1.00 95.00 90 ALA A CA 1
ATOM 764 C C . ALA A 1 90 ? -11.844 4.084 6.653 1.00 95.00 90 ALA A C 1
ATOM 766 O O . ALA A 1 90 ? -11.676 4.062 5.434 1.00 95.00 90 ALA A O 1
ATOM 767 N N . LEU A 1 91 ? -11.198 4.945 7.448 1.00 94.62 91 LEU A N 1
ATOM 768 C CA . LEU A 1 91 ? -10.202 5.891 6.945 1.00 94.62 91 LEU A CA 1
ATOM 769 C C . LEU A 1 91 ? -8.979 5.165 6.367 1.00 94.62 91 LEU A C 1
ATOM 771 O O . LEU A 1 91 ? -8.561 5.486 5.257 1.00 94.62 91 LEU A O 1
ATOM 775 N N . GLY A 1 92 ? -8.462 4.139 7.051 1.00 94.50 92 GLY A N 1
ATOM 776 C CA . GLY A 1 92 ? -7.370 3.300 6.544 1.00 94.50 92 GLY A CA 1
ATOM 777 C C . GLY A 1 92 ? -7.722 2.570 5.242 1.00 94.50 92 GLY A C 1
ATOM 778 O O . GLY A 1 92 ? -6.936 2.562 4.296 1.00 94.50 92 GLY A O 1
ATOM 779 N N . ALA A 1 93 ? -8.932 2.014 5.141 1.00 92.44 93 ALA A N 1
ATOM 780 C CA . ALA A 1 93 ? -9.423 1.408 3.902 1.00 92.44 93 ALA A CA 1
ATOM 781 C C . ALA A 1 93 ? -9.566 2.448 2.774 1.00 92.44 93 ALA A C 1
ATOM 783 O O . ALA A 1 93 ? -9.181 2.189 1.631 1.00 92.44 93 ALA A O 1
ATOM 784 N N . GLY A 1 94 ? -10.063 3.645 3.104 1.00 93.25 94 GLY A N 1
ATOM 785 C CA . GLY A 1 94 ? -10.123 4.788 2.194 1.00 93.25 94 GLY A CA 1
ATOM 786 C C . GLY A 1 94 ? -8.742 5.217 1.698 1.00 93.25 94 GLY A C 1
ATOM 787 O O . GLY A 1 94 ? -8.587 5.524 0.518 1.00 93.25 94 GLY A O 1
ATOM 788 N N . GLN A 1 95 ? -7.721 5.154 2.552 1.00 93.56 95 GLN A N 1
ATOM 789 C CA . GLN A 1 95 ? -6.329 5.409 2.188 1.00 93.56 95 GLN A CA 1
ATOM 790 C C . GLN A 1 95 ? -5.874 4.454 1.071 1.00 93.56 95 GLN A C 1
ATOM 792 O O . GLN A 1 95 ? -5.441 4.903 0.005 1.00 93.56 95 GLN A O 1
ATOM 797 N N . GLY A 1 96 ? -6.074 3.144 1.262 1.00 90.94 96 GLY A N 1
ATOM 798 C CA . GLY A 1 96 ? -5.755 2.133 0.251 1.00 90.94 96 GLY A CA 1
ATOM 799 C C . GLY A 1 96 ? -6.523 2.338 -1.060 1.00 90.94 96 GLY A C 1
ATOM 800 O O . GLY A 1 96 ? -5.962 2.174 -2.145 1.00 90.94 96 GLY A O 1
ATOM 801 N N . PHE A 1 97 ? -7.785 2.773 -0.978 1.00 89.56 97 PHE A N 1
ATOM 802 C CA . PHE A 1 97 ? -8.586 3.125 -2.152 1.00 89.56 97 PHE A CA 1
ATOM 803 C C . PHE A 1 97 ? -8.017 4.332 -2.915 1.00 89.56 97 PHE A C 1
ATOM 805 O O . PHE A 1 97 ? -7.892 4.275 -4.140 1.00 89.56 97 PHE A O 1
ATOM 812 N N . ILE A 1 98 ? -7.606 5.394 -2.213 1.00 89.25 98 ILE A N 1
ATOM 813 C CA . ILE A 1 98 ? -6.926 6.548 -2.825 1.00 89.25 98 ILE A CA 1
ATOM 814 C C . ILE A 1 98 ? -5.635 6.095 -3.520 1.00 89.25 98 ILE A C 1
ATOM 816 O O . ILE A 1 98 ? -5.365 6.530 -4.638 1.00 89.25 98 ILE A O 1
ATOM 820 N N . GLY A 1 99 ? -4.865 5.195 -2.899 1.00 88.00 99 GLY A N 1
ATOM 821 C CA . GLY A 1 99 ? -3.631 4.651 -3.481 1.00 88.00 99 GLY A CA 1
ATOM 822 C C . GLY A 1 99 ? -3.879 3.888 -4.777 1.00 88.00 99 GLY A C 1
ATOM 823 O O . GLY A 1 99 ? -3.183 4.090 -5.772 1.00 88.00 99 GLY A O 1
ATOM 824 N N . TRP A 1 100 ? -4.936 3.078 -4.809 1.00 86.06 100 TRP A N 1
ATOM 825 C CA . TRP A 1 100 ? -5.352 2.377 -6.020 1.00 86.06 100 TRP A CA 1
ATOM 826 C C . TRP A 1 100 ? -5.787 3.336 -7.137 1.00 86.06 100 TRP A C 1
ATOM 828 O O . TRP A 1 100 ? -5.343 3.185 -8.278 1.00 86.06 100 TRP A O 1
ATOM 838 N N . LEU A 1 101 ? -6.605 4.350 -6.822 1.00 83.44 101 LEU A N 1
ATOM 839 C CA . LEU A 1 101 ? -7.005 5.372 -7.798 1.00 83.44 101 LEU A CA 1
ATOM 840 C C . LEU A 1 101 ? -5.793 6.118 -8.356 1.00 83.44 101 LEU A C 1
ATOM 842 O O . LEU A 1 101 ? -5.711 6.346 -9.563 1.00 83.44 101 LEU A O 1
ATOM 846 N N . MET A 1 102 ? -4.854 6.480 -7.479 1.00 84.19 102 MET A N 1
ATOM 847 C CA . MET A 1 102 ? -3.611 7.145 -7.838 1.00 84.19 102 MET A CA 1
ATOM 848 C C . MET A 1 102 ? -2.872 6.331 -8.908 1.00 84.19 102 MET A C 1
ATOM 850 O O . MET A 1 102 ? -2.695 6.844 -10.011 1.00 84.19 102 MET A O 1
ATOM 854 N N . VAL A 1 103 ? -2.550 5.061 -8.648 1.00 77.62 103 VAL A N 1
ATOM 855 C CA . VAL A 1 103 ? -1.818 4.207 -9.602 1.00 77.62 103 VAL A CA 1
ATOM 856 C C . VAL A 1 103 ? -2.599 3.989 -10.899 1.00 77.62 103 VAL A C 1
ATOM 858 O O . VAL A 1 103 ? -2.060 4.230 -11.977 1.00 77.62 103 VAL A O 1
ATOM 861 N N . LYS A 1 104 ? -3.885 3.613 -10.819 1.00 76.81 104 LYS A N 1
ATOM 862 C CA . LYS A 1 104 ? -4.722 3.350 -12.005 1.00 76.81 104 LYS A CA 1
ATOM 863 C C . LYS A 1 104 ? -4.731 4.535 -12.972 1.00 76.81 104 LYS A C 1
ATOM 865 O O . LYS A 1 104 ? -4.608 4.366 -14.176 1.00 76.81 104 LYS A O 1
ATOM 870 N N . SER A 1 105 ? -4.857 5.733 -12.420 1.00 71.12 105 SER A N 1
ATOM 871 C CA . SER A 1 105 ? -4.964 6.971 -13.186 1.00 71.12 105 SER A CA 1
ATOM 872 C C . SER A 1 105 ? -3.634 7.507 -13.737 1.00 71.12 105 SER A C 1
ATOM 874 O O . SER A 1 105 ? -3.640 8.495 -14.466 1.00 71.12 105 SER A O 1
ATOM 876 N N . GLY A 1 106 ? -2.498 6.921 -13.342 1.00 63.72 106 GLY A N 1
ATOM 877 C CA . GLY A 1 106 ? -1.169 7.250 -13.870 1.00 63.72 106 GLY A CA 1
ATOM 878 C C . GLY A 1 106 ? -0.746 6.387 -15.062 1.00 63.72 106 GLY A C 1
ATOM 879 O O . GLY A 1 106 ? 0.240 6.717 -15.713 1.00 63.72 106 GLY 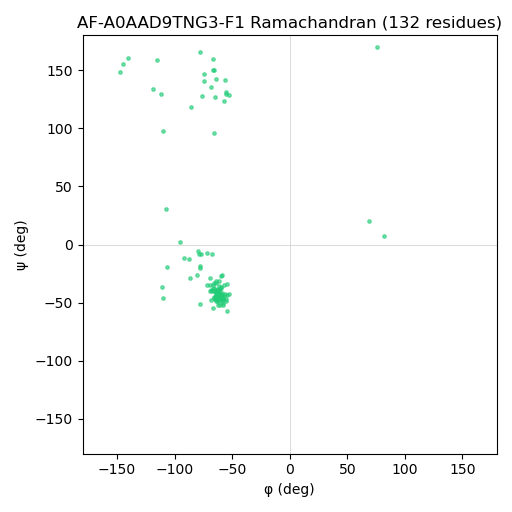A O 1
ATOM 880 N N . LEU A 1 107 ? -1.489 5.309 -15.340 1.00 60.50 107 LEU A N 1
ATOM 881 C CA . LEU A 1 107 ? -1.236 4.358 -16.428 1.00 60.50 107 LEU A CA 1
ATOM 882 C C . LEU A 1 107 ? -2.040 4.670 -17.705 1.00 60.50 107 LEU A C 1
ATOM 884 O O . LEU A 1 107 ? -1.968 3.912 -18.667 1.00 60.50 107 LEU A O 1
ATOM 888 N N . GLU A 1 108 ? -2.819 5.755 -17.716 1.00 63.88 108 GLU A N 1
ATOM 889 C CA . GLU A 1 108 ? -3.537 6.223 -18.906 1.00 63.88 108 GLU A CA 1
ATOM 890 C C . GLU A 1 108 ? -2.563 6.888 -19.891 1.00 63.88 108 GLU A C 1
ATOM 892 O O . GLU A 1 108 ? -1.644 7.604 -19.477 1.00 63.88 108 GLU A O 1
ATOM 897 N N . ASP A 1 109 ? -2.760 6.648 -21.193 1.00 58.56 109 ASP A N 1
ATOM 898 C CA . ASP A 1 109 ? -1.918 7.229 -22.238 1.00 58.56 109 ASP A CA 1
ATOM 899 C C . ASP A 1 109 ? -1.927 8.759 -22.124 1.00 58.56 109 ASP A C 1
ATOM 901 O O . ASP A 1 109 ? -2.989 9.391 -22.143 1.00 58.56 109 ASP A O 1
ATOM 905 N N . PRO A 1 110 ? -0.756 9.390 -21.986 1.00 60.50 110 PRO A N 1
ATOM 906 C CA . PRO A 1 110 ? -0.706 10.811 -21.751 1.00 60.50 110 PRO A CA 1
ATOM 907 C C . PRO A 1 110 ? -1.033 11.559 -23.051 1.00 60.50 110 PRO A C 1
ATOM 909 O O . PRO A 1 110 ? -0.649 11.121 -24.138 1.00 60.50 110 PRO A O 1
ATOM 912 N N . PRO A 1 111 ? -1.692 12.725 -22.958 1.00 60.41 111 PRO A N 1
ATOM 913 C CA . PRO A 1 111 ? -2.246 13.440 -24.110 1.00 60.41 111 PRO A CA 1
ATOM 914 C C . PRO A 1 111 ? -1.189 14.006 -25.069 1.00 60.41 111 PRO A C 1
ATOM 916 O O . PRO A 1 111 ? -1.537 14.505 -26.136 1.00 60.41 111 PRO A O 1
ATOM 919 N N . SER A 1 112 ? 0.096 13.962 -24.704 1.00 60.56 112 SER A N 1
ATOM 920 C CA . SER A 1 112 ? 1.194 14.381 -25.571 1.00 60.56 112 SER A CA 1
ATOM 921 C C . SER A 1 112 ? 2.440 13.515 -25.379 1.00 60.56 112 SER A C 1
ATOM 923 O O . SER A 1 112 ? 2.671 12.953 -24.304 1.00 60.56 112 SER A O 1
ATOM 925 N N . GLU A 1 113 ? 3.275 13.453 -26.416 1.00 59.34 113 GLU A N 1
ATOM 926 C CA . GLU A 1 113 ? 4.567 12.751 -26.421 1.00 59.34 113 GLU A CA 1
ATOM 927 C C . GLU A 1 113 ? 5.543 13.294 -25.357 1.00 59.34 113 GLU A C 1
ATOM 929 O O . GLU A 1 113 ? 6.356 12.547 -24.816 1.00 59.34 113 GLU A O 1
ATOM 934 N N . TYR A 1 114 ? 5.400 14.570 -24.979 1.00 56.09 114 TYR A N 1
ATOM 935 C CA . TYR A 1 114 ? 6.233 15.244 -23.977 1.00 56.09 114 TYR A CA 1
ATOM 936 C C . TYR A 1 114 ? 5.729 15.079 -22.535 1.00 56.09 114 TYR A C 1
ATOM 938 O O . TYR A 1 114 ? 6.442 15.404 -21.583 1.00 56.09 114 TYR A O 1
ATOM 946 N N . THR A 1 115 ? 4.503 14.587 -22.339 1.00 59.47 115 THR A N 1
ATOM 947 C CA . THR A 1 115 ? 3.942 14.358 -21.005 1.00 59.47 115 THR A CA 1
ATOM 948 C C . THR A 1 115 ? 4.373 12.985 -20.503 1.00 59.47 115 THR A C 1
ATOM 950 O O . THR A 1 115 ? 4.049 11.960 -21.099 1.00 59.47 115 THR A O 1
ATOM 953 N N . GLN A 1 116 ? 5.107 12.947 -19.392 1.00 59.00 116 GLN A N 1
ATOM 954 C CA . GLN A 1 116 ? 5.507 11.680 -18.784 1.00 59.00 116 GLN A CA 1
ATOM 955 C C . GLN A 1 116 ? 4.296 10.944 -18.202 1.00 59.00 116 GLN A C 1
ATOM 957 O O . GLN A 1 116 ? 3.482 11.547 -17.504 1.00 59.00 116 GLN A O 1
ATOM 962 N N . THR A 1 117 ? 4.214 9.638 -18.452 1.00 56.69 117 THR A N 1
ATOM 963 C CA . THR A 1 117 ? 3.372 8.706 -17.694 1.00 56.69 117 THR A CA 1
ATOM 964 C C . THR A 1 117 ? 3.919 8.648 -16.284 1.00 56.69 117 THR A C 1
ATOM 966 O O . THR A 1 117 ? 4.938 8.031 -16.002 1.00 56.69 117 THR A O 1
ATOM 96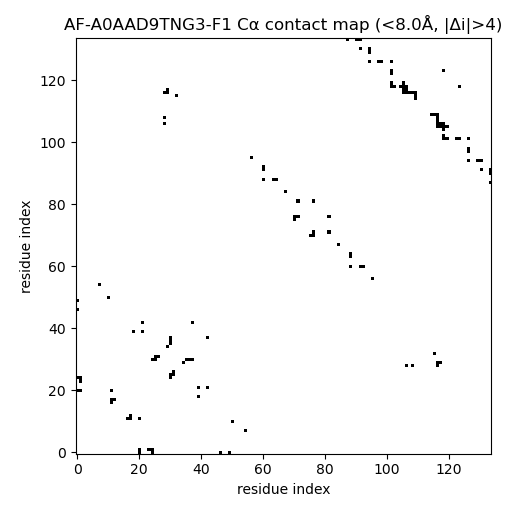9 N N . ARG A 1 118 ? 3.320 9.447 -15.413 1.00 66.50 118 ARG A N 1
ATOM 970 C CA . ARG A 1 118 ? 3.609 9.454 -13.990 1.00 66.50 118 ARG A CA 1
ATOM 971 C C . ARG A 1 118 ? 2.335 9.802 -13.259 1.00 66.50 118 ARG A C 1
ATOM 973 O O . ARG A 1 118 ? 1.507 10.586 -13.726 1.00 66.50 118 ARG A O 1
ATOM 980 N N . VAL A 1 119 ? 2.213 9.243 -12.072 1.00 67.38 119 VAL A N 1
ATOM 981 C CA . VAL A 1 119 ? 1.169 9.620 -11.134 1.00 67.38 119 VAL A CA 1
ATOM 982 C C . VAL A 1 119 ? 1.221 11.122 -10.871 1.00 67.38 119 VAL A C 1
ATOM 984 O O . VAL A 1 119 ? 2.286 11.689 -10.622 1.00 67.38 119 VAL A O 1
ATOM 987 N N . SER A 1 120 ? 0.061 11.775 -10.969 1.00 78.31 120 SER A N 1
ATOM 988 C CA . SER A 1 120 ? -0.051 13.216 -10.743 1.00 78.31 120 SER A CA 1
ATOM 989 C C . SER A 1 120 ? 0.513 13.579 -9.362 1.00 78.31 120 SER A C 1
ATOM 991 O O . SER A 1 120 ? 0.078 12.978 -8.372 1.00 78.31 120 SER A O 1
ATOM 993 N N . PRO A 1 121 ? 1.411 14.580 -9.251 1.00 81.62 121 PRO A N 1
ATOM 994 C CA . PRO A 1 121 ? 1.949 15.017 -7.963 1.00 81.62 121 PRO A CA 1
ATOM 995 C C . PRO A 1 121 ? 0.854 15.378 -6.954 1.00 81.62 121 PRO A C 1
ATOM 997 O O . PRO A 1 121 ? 0.985 15.085 -5.772 1.00 81.62 121 PRO A O 1
ATOM 1000 N N . TYR A 1 122 ? -0.270 15.931 -7.422 1.00 83.00 122 TYR A N 1
ATOM 1001 C CA . TYR A 1 122 ? -1.421 16.241 -6.573 1.00 83.00 122 TYR A CA 1
ATOM 1002 C C . TYR A 1 122 ? -2.050 14.989 -5.950 1.00 83.00 122 TYR A C 1
ATOM 1004 O O . TYR A 1 122 ? -2.395 15.003 -4.772 1.00 83.00 122 TYR A O 1
ATOM 1012 N N . ARG A 1 123 ? -2.172 13.892 -6.713 1.00 85.56 123 ARG A N 1
ATOM 1013 C CA . ARG A 1 123 ? -2.701 12.612 -6.206 1.00 85.56 123 ARG A CA 1
ATOM 1014 C C . ARG A 1 123 ? -1.734 11.979 -5.207 1.00 85.56 123 ARG A C 1
ATOM 1016 O O . ARG A 1 123 ? -2.180 11.471 -4.184 1.00 85.56 123 ARG A O 1
ATOM 1023 N N . LEU A 1 124 ? -0.430 12.078 -5.473 1.00 86.00 124 LEU A N 1
ATOM 1024 C CA . LEU A 1 124 ? 0.616 11.589 -4.575 1.00 86.00 124 LEU A CA 1
ATOM 1025 C C . LEU A 1 124 ? 0.618 12.338 -3.237 1.00 86.00 124 LEU A C 1
ATOM 1027 O O . LEU A 1 124 ? 0.604 11.710 -2.180 1.00 86.00 124 LEU A O 1
ATOM 1031 N N . VAL A 1 125 ? 0.577 13.672 -3.276 1.00 89.38 125 VAL A N 1
ATOM 1032 C CA . VAL A 1 125 ? 0.507 14.502 -2.066 1.00 89.38 125 VAL A CA 1
ATOM 1033 C C . VAL A 1 125 ? -0.792 14.239 -1.309 1.00 89.38 125 VAL A C 1
ATOM 1035 O O . VAL A 1 125 ? -0.740 14.025 -0.105 1.00 89.38 125 VAL A O 1
ATOM 1038 N N . ALA A 1 126 ? -1.941 14.169 -1.988 1.00 88.62 126 ALA A N 1
ATOM 1039 C CA . ALA A 1 126 ? -3.216 13.867 -1.336 1.00 88.62 126 ALA A CA 1
ATOM 1040 C C . ALA A 1 126 ? -3.197 12.504 -0.623 1.00 88.62 126 ALA A C 1
ATOM 1042 O O . ALA A 1 126 ? -3.635 12.396 0.523 1.00 88.62 126 ALA A O 1
ATOM 1043 N N . HIS A 1 127 ? -2.644 11.475 -1.270 1.00 90.19 127 HIS A N 1
ATOM 1044 C CA . HIS A 1 127 ? -2.485 10.148 -0.683 1.00 90.19 127 HIS A CA 1
ATOM 1045 C C . HIS A 1 127 ? -1.587 10.186 0.564 1.00 90.19 127 HIS A C 1
ATOM 1047 O O . HIS A 1 127 ? -1.983 9.689 1.621 1.00 90.19 127 HIS A O 1
ATOM 1053 N N . LEU A 1 128 ? -0.430 10.846 0.475 1.00 92.19 128 LEU A N 1
ATOM 1054 C CA . LEU A 1 128 ? 0.510 10.979 1.587 1.00 92.19 128 LEU A CA 1
ATOM 1055 C C . LEU A 1 128 ? -0.070 11.796 2.753 1.00 92.19 128 LEU A C 1
ATOM 1057 O O . LEU A 1 128 ? -0.010 11.362 3.898 1.00 92.19 128 LEU A O 1
ATOM 1061 N N . THR A 1 129 ? -0.676 12.952 2.480 1.00 92.44 129 THR A N 1
ATOM 1062 C CA . THR A 1 129 ? -1.317 13.781 3.509 1.00 92.44 129 THR A CA 1
ATOM 1063 C C . THR A 1 129 ? -2.447 13.026 4.198 1.00 92.44 129 THR A C 1
ATOM 1065 O O . THR A 1 129 ? -2.539 13.077 5.420 1.00 92.44 129 THR A O 1
ATOM 1068 N N . SER A 1 130 ? -3.265 12.273 3.453 1.00 91.25 130 SER A N 1
ATOM 1069 C CA . SER A 1 130 ? -4.313 11.445 4.062 1.00 91.25 130 SER A CA 1
ATOM 1070 C C . SER A 1 130 ? -3.741 10.375 4.995 1.00 91.25 130 SER A C 1
ATOM 1072 O O . SER A 1 130 ? -4.321 10.135 6.046 1.00 91.25 130 SER A O 1
ATOM 1074 N N . ALA A 1 131 ? -2.579 9.797 4.667 1.00 91.31 131 ALA A N 1
ATOM 1075 C CA . ALA A 1 131 ? -1.912 8.824 5.528 1.00 91.31 131 ALA A CA 1
ATOM 1076 C C . ALA A 1 131 ? -1.426 9.437 6.851 1.00 91.31 131 ALA A C 1
ATOM 1078 O O . ALA A 1 131 ? -1.453 8.752 7.863 1.00 91.31 131 ALA A O 1
ATOM 1079 N N . PHE A 1 132 ? -1.016 10.710 6.862 1.00 91.75 132 PHE A N 1
ATOM 1080 C CA . PHE A 1 132 ? -0.604 11.407 8.089 1.00 91.75 132 PHE A CA 1
ATOM 1081 C C . PHE A 1 132 ? -1.767 11.882 8.970 1.00 91.75 132 PHE A C 1
ATOM 1083 O O . PHE A 1 132 ? -1.555 12.186 10.140 1.00 91.75 132 PHE A O 1
ATOM 1090 N N . VAL A 1 133 ? -2.970 12.010 8.407 1.00 89.62 133 VAL A N 1
ATOM 1091 C CA . VAL A 1 133 ? -4.174 12.427 9.149 1.00 89.62 133 VAL A CA 1
ATOM 1092 C C . VAL A 1 133 ? -4.801 11.263 9.924 1.00 89.62 133 VAL A C 1
ATOM 1094 O O . VAL A 1 133 ? -5.502 11.500 10.909 1.00 89.62 133 VAL A O 1
ATOM 1097 N N . ILE A 1 134 ? -4.579 10.032 9.460 1.00 87.38 134 ILE A N 1
ATOM 1098 C CA . ILE A 1 134 ? -5.052 8.784 10.078 1.00 87.38 134 ILE A CA 1
ATOM 1099 C C . ILE A 1 134 ? -4.199 8.449 11.298 1.00 87.38 134 ILE A C 1
ATOM 1101 O O . ILE A 1 134 ? -4.808 8.109 12.338 1.00 87.38 134 ILE A O 1
#

Mean predicted aligned error: 6.24 Å

Radius of gyration: 18.7 Å; Cα contacts (8 Å, |Δi|>4): 72; chains: 1; bounding box: 38×35×51 Å

Solvent-accessible surface area (backbone atoms only — not comparable to full-atom values): 7917 Å² total; per-residue (Å²): 132,89,77,86,51,96,88,59,76,82,74,70,85,47,70,69,48,43,50,52,54,49,56,56,44,56,71,36,66,48,27,68,74,75,46,64,87,63,52,73,67,60,48,50,52,56,50,48,54,54,51,50,56,56,48,48,58,51,49,54,50,49,68,47,49,54,58,50,54,52,37,55,74,69,61,76,50,54,72,72,56,46,54,53,53,51,50,52,49,51,51,52,53,48,46,55,49,46,49,52,52,37,56,61,69,20,72,52,86,52,99,43,96,87,48,74,61,51,58,53,67,68,50,54,50,50,44,53,54,54,61,74,73,107

Foldseek 3Di:
DQDDDPVDDDDDPDPVSLVVVVVSVCPALCCVPPVPPPDSVNVVVVVCVVSVVVVVLVVVLCVLPVVLVVCVVVVVDDPVRNVVSVVVSVLSVVLVVLVVVQLVVLRDDDPDPPDGSDRDVVSVVVSVVSVVVD

Organism: NCBI:txid168575

pLDDT: mean 85.8, std 12.09, range [55.78, 96.94]